Protein AF-A0A7W0ESY2-F1 (afdb_monomer)

Mean predicted aligned error: 9.8 Å

Structure (mmCIF, N/CA/C/O backbone):
data_AF-A0A7W0ESY2-F1
#
_entry.id   AF-A0A7W0ESY2-F1
#
loop_
_atom_site.group_PDB
_atom_site.id
_atom_site.type_symbol
_atom_site.label_atom_id
_atom_site.label_alt_id
_atom_site.label_comp_id
_atom_site.label_asym_id
_atom_site.label_entity_id
_atom_site.label_seq_id
_atom_site.pdbx_PDB_ins_code
_atom_site.Cartn_x
_atom_site.Cartn_y
_atom_site.Cartn_z
_atom_site.occupancy
_atom_site.B_iso_or_equiv
_atom_site.auth_seq_id
_atom_site.auth_comp_id
_atom_site.auth_asym_id
_atom_site.auth_atom_id
_atom_site.pdbx_PDB_model_num
ATOM 1 N N . LYS A 1 1 ? 0.763 6.990 31.259 1.00 36.94 1 LYS A N 1
ATOM 2 C CA . LYS A 1 1 ? 1.794 6.529 30.290 1.00 36.94 1 LYS A CA 1
ATOM 3 C C . LYS A 1 1 ? 1.292 5.210 29.684 1.00 36.94 1 LYS A C 1
ATOM 5 O O . LYS A 1 1 ? 1.354 4.195 30.360 1.00 36.94 1 LYS A O 1
ATOM 10 N N . LYS A 1 2 ? 0.637 5.222 28.511 1.00 43.78 2 LYS A N 1
ATOM 11 C CA . LYS A 1 2 ? 0.030 4.010 27.916 1.00 43.78 2 LYS A CA 1
ATOM 12 C C . LYS A 1 2 ? 1.161 3.181 27.295 1.00 43.78 2 LYS A C 1
ATOM 14 O O . LYS A 1 2 ? 1.758 3.635 26.324 1.00 43.78 2 LYS A O 1
ATOM 19 N N . GLN A 1 3 ? 1.510 2.042 27.896 1.00 43.75 3 GLN A N 1
ATOM 20 C CA . GLN A 1 3 ? 2.500 1.132 27.315 1.00 43.75 3 GLN A CA 1
ATOM 21 C C . GLN A 1 3 ? 1.940 0.575 26.000 1.00 43.75 3 GLN A C 1
ATOM 23 O O . GLN A 1 3 ? 0.849 0.004 25.973 1.00 43.75 3 GLN A O 1
ATOM 28 N N . VAL A 1 4 ? 2.650 0.826 24.901 1.00 51.75 4 VAL A N 1
ATOM 29 C CA . VAL A 1 4 ? 2.308 0.302 23.578 1.00 51.75 4 VAL A CA 1
ATOM 30 C C . VAL A 1 4 ? 2.750 -1.156 23.558 1.00 51.75 4 VAL A C 1
ATOM 32 O O . VAL A 1 4 ? 3.940 -1.447 23.542 1.00 51.75 4 VAL A O 1
ATOM 35 N N . ASP A 1 5 ? 1.784 -2.064 23.628 1.00 57.00 5 ASP A N 1
ATOM 36 C CA . ASP A 1 5 ? 2.032 -3.501 23.604 1.00 57.00 5 ASP A CA 1
ATOM 37 C C . ASP A 1 5 ? 2.207 -3.967 22.150 1.00 57.00 5 ASP A C 1
ATOM 39 O O . ASP A 1 5 ? 1.248 -4.051 21.376 1.00 57.00 5 ASP A O 1
ATOM 43 N N . PHE A 1 6 ? 3.459 -4.219 21.767 1.00 55.25 6 PHE A N 1
ATOM 44 C CA . PHE A 1 6 ? 3.855 -4.618 20.414 1.00 55.25 6 PHE A CA 1
ATOM 45 C C . PHE A 1 6 ? 3.397 -6.040 20.039 1.00 55.25 6 PHE A C 1
ATOM 47 O O . PHE A 1 6 ? 3.430 -6.396 18.861 1.00 55.25 6 PHE A O 1
ATOM 54 N N . SER A 1 7 ? 2.899 -6.842 20.991 1.00 57.97 7 SER A N 1
ATOM 55 C CA . SER A 1 7 ? 2.35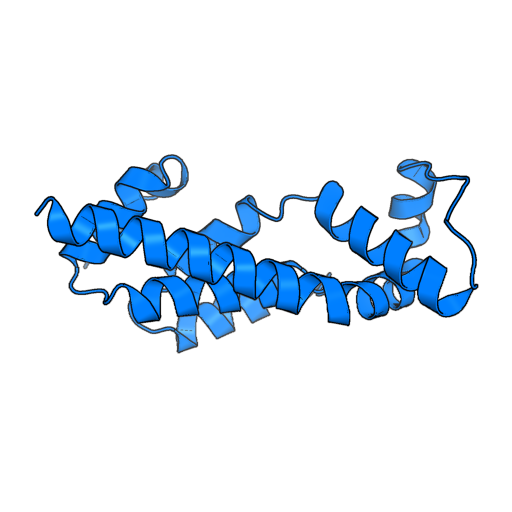9 -8.183 20.709 1.00 57.97 7 SER A CA 1
ATOM 56 C C . SER A 1 7 ? 1.091 -8.156 19.837 1.00 57.97 7 SER A C 1
ATOM 58 O O . SER A 1 7 ? 0.783 -9.129 19.144 1.00 57.97 7 SER A O 1
ATOM 60 N N . LEU A 1 8 ? 0.380 -7.021 19.794 1.00 54.41 8 LEU A N 1
ATOM 61 C CA . LEU A 1 8 ? -0.848 -6.842 19.008 1.00 54.41 8 LEU A CA 1
ATOM 62 C C . LEU A 1 8 ? -0.643 -6.757 17.498 1.00 54.41 8 LEU A C 1
ATOM 64 O O . LEU A 1 8 ? -1.600 -6.969 16.756 1.00 54.41 8 LEU A O 1
ATOM 68 N N . ILE A 1 9 ? 0.581 -6.489 17.044 1.00 55.66 9 ILE A N 1
ATOM 69 C CA . ILE A 1 9 ? 0.915 -6.385 15.616 1.00 55.66 9 ILE A CA 1
ATOM 70 C C . ILE A 1 9 ? 0.663 -7.724 14.897 1.00 55.66 9 ILE A C 1
ATOM 72 O O . ILE A 1 9 ? 0.333 -7.755 13.718 1.00 55.66 9 ILE A O 1
ATOM 76 N N . ARG A 1 10 ? 0.728 -8.851 15.619 1.00 58.62 10 ARG A N 1
ATOM 77 C CA . ARG A 1 10 ? 0.533 -10.198 15.055 1.00 58.62 10 ARG A CA 1
ATOM 78 C C . ARG A 1 10 ? -0.928 -10.652 14.968 1.00 58.62 10 ARG A C 1
ATOM 80 O O . ARG A 1 10 ? -1.199 -11.713 14.413 1.00 58.62 10 ARG A O 1
ATOM 87 N N . HIS A 1 11 ? -1.881 -9.885 15.503 1.00 71.00 11 HIS A N 1
ATOM 88 C CA . HIS A 1 11 ? -3.288 -10.292 15.580 1.00 71.00 11 HIS A CA 1
ATOM 89 C C . HIS A 1 11 ? -4.230 -9.181 15.086 1.00 71.00 11 HIS A C 1
ATOM 91 O O . HIS A 1 11 ? -4.802 -8.452 15.906 1.00 71.00 11 HIS A O 1
ATOM 97 N N . PRO A 1 12 ? -4.460 -9.071 13.762 1.00 66.75 12 PRO A N 1
ATOM 98 C CA . PRO A 1 12 ? -5.191 -7.948 13.164 1.00 66.75 12 PRO A CA 1
ATOM 99 C C . PRO A 1 12 ? -6.627 -7.811 13.697 1.00 66.75 12 PRO A C 1
ATOM 101 O O . PRO A 1 12 ? -7.105 -6.703 13.935 1.00 66.75 12 PRO A O 1
ATOM 104 N N . VAL A 1 13 ? -7.295 -8.931 13.990 1.00 69.81 13 VAL A N 1
ATOM 105 C CA . VAL A 1 13 ? -8.656 -8.940 14.555 1.00 69.81 13 VAL A CA 1
ATOM 106 C C . VAL A 1 13 ? -8.683 -8.420 15.999 1.00 69.81 13 VAL A C 1
ATOM 108 O O . VAL A 1 13 ? -9.550 -7.622 16.358 1.00 69.81 13 VAL A O 1
ATOM 111 N N . LYS A 1 14 ? -7.712 -8.819 16.835 1.00 71.69 14 LYS A N 1
ATOM 112 C CA . LYS A 1 14 ? -7.603 -8.332 18.225 1.00 71.69 14 LYS A CA 1
ATOM 113 C C . LYS A 1 14 ? -7.296 -6.835 18.255 1.00 71.69 14 LYS A C 1
ATOM 115 O O . LYS A 1 14 ? -7.852 -6.115 19.084 1.00 71.69 14 LYS A O 1
ATOM 120 N N . LEU A 1 15 ? -6.454 -6.369 17.330 1.00 71.62 15 LEU A N 1
ATOM 121 C CA . LEU A 1 15 ? -6.160 -4.952 17.159 1.00 71.62 15 LEU A CA 1
ATOM 122 C C . LEU A 1 15 ? -7.430 -4.160 16.820 1.00 71.62 15 LEU A C 1
ATOM 124 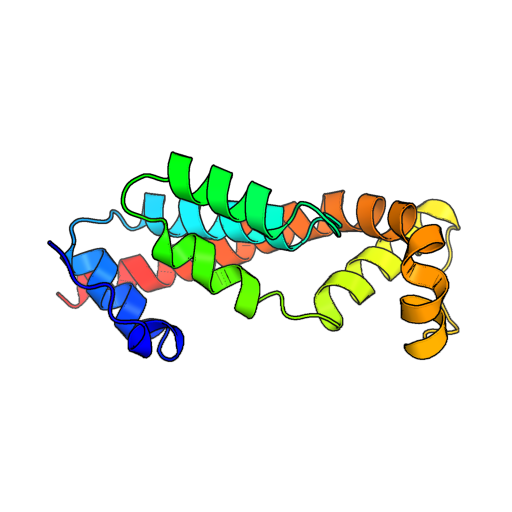O O . LEU A 1 15 ? -7.709 -3.158 17.476 1.00 71.62 15 LEU A O 1
ATOM 128 N N . LEU A 1 16 ? -8.227 -4.631 15.858 1.00 68.69 16 LEU A N 1
ATOM 129 C CA . LEU A 1 16 ? -9.451 -3.945 15.445 1.00 68.69 16 LEU A CA 1
ATOM 130 C C . LEU A 1 16 ? -10.475 -3.845 16.587 1.00 68.69 16 LEU A C 1
ATOM 132 O O . LEU A 1 16 ? -10.973 -2.753 16.865 1.00 68.69 16 LEU A O 1
ATOM 136 N N . LYS A 1 17 ? -10.718 -4.947 17.314 1.00 69.00 17 LYS A N 1
ATOM 137 C CA . LYS A 1 17 ? -11.602 -4.954 18.495 1.00 69.00 17 LYS A CA 1
ATOM 138 C C . LYS A 1 17 ? -11.125 -3.976 19.574 1.00 69.00 17 LYS A C 1
ATOM 140 O O . LYS A 1 17 ? -11.936 -3.262 20.163 1.00 69.00 17 LYS A O 1
ATOM 145 N N . ARG A 1 18 ? -9.811 -3.892 19.820 1.00 71.38 18 ARG A N 1
ATOM 146 C CA . ARG A 1 18 ? -9.242 -2.946 20.794 1.00 71.38 18 ARG A CA 1
ATOM 147 C C . ARG A 1 18 ? -9.414 -1.495 20.341 1.00 71.38 18 ARG A C 1
ATOM 149 O O . ARG A 1 18 ? -9.806 -0.661 21.149 1.00 71.38 18 ARG A O 1
ATOM 156 N N . LEU A 1 19 ? -9.173 -1.195 19.065 1.00 68.00 19 LEU A N 1
ATOM 157 C CA . LEU A 1 19 ? -9.321 0.159 18.522 1.00 68.00 19 LEU A CA 1
ATOM 158 C C . LEU A 1 19 ? -10.775 0.651 18.567 1.00 68.00 19 LEU A C 1
ATOM 160 O O . LEU A 1 19 ? -11.011 1.804 18.927 1.00 68.00 19 LEU A O 1
ATOM 164 N N . LEU A 1 20 ? -11.747 -0.219 18.274 1.00 67.44 20 LEU A N 1
ATOM 165 C CA . LEU A 1 20 ? -13.173 0.095 18.420 1.00 67.44 20 LEU A CA 1
ATOM 166 C C . LEU A 1 20 ? -13.540 0.417 19.876 1.00 67.44 20 LEU A C 1
ATOM 168 O O . LEU A 1 20 ? -14.186 1.433 20.130 1.00 67.44 20 LEU A O 1
ATOM 172 N N . LYS A 1 21 ? -13.043 -0.373 20.841 1.00 68.25 21 LYS A N 1
ATOM 173 C CA . LYS A 1 21 ? -13.220 -0.108 22.283 1.00 68.25 21 LYS A CA 1
ATOM 174 C C . LYS A 1 21 ? -12.571 1.202 22.749 1.00 68.25 21 LYS A C 1
ATOM 176 O O . LYS A 1 21 ? -13.012 1.789 23.730 1.00 68.25 21 LYS A O 1
ATOM 181 N N . GLU A 1 22 ? -11.560 1.710 22.043 1.00 66.00 22 GLU A N 1
ATOM 182 C CA . GLU A 1 22 ? -10.903 2.995 22.337 1.00 66.00 22 GLU A CA 1
ATOM 183 C C . GLU A 1 22 ? -11.616 4.230 21.726 1.00 66.00 22 GLU A C 1
ATOM 185 O O . GLU A 1 22 ? -11.021 5.310 21.627 1.00 66.00 22 GLU A O 1
ATOM 190 N N . ASN A 1 23 ? -12.904 4.111 21.368 1.00 59.94 23 ASN A N 1
ATOM 191 C CA . ASN A 1 23 ? -13.731 5.137 20.706 1.00 59.94 23 ASN A CA 1
ATOM 192 C C . ASN A 1 23 ? -13.284 5.496 19.274 1.00 59.94 23 ASN A C 1
ATOM 194 O O . ASN A 1 23 ? -13.554 6.596 18.782 1.00 59.94 23 ASN A O 1
ATOM 198 N N . ALA A 1 24 ? -12.586 4.606 18.562 1.00 67.31 24 ALA A N 1
ATOM 199 C CA . ALA A 1 24 ? -12.309 4.842 17.150 1.00 67.31 24 ALA A CA 1
ATOM 200 C C . ALA A 1 24 ? -13.560 4.541 16.307 1.00 67.31 24 ALA A C 1
ATOM 202 O O . ALA A 1 24 ? -13.989 3.398 16.207 1.00 67.31 24 ALA A O 1
ATOM 203 N N . SER A 1 25 ? -14.120 5.557 15.640 1.00 80.81 25 SER A N 1
ATOM 204 C CA . SER A 1 25 ? -15.219 5.343 14.686 1.00 80.81 25 SER A CA 1
ATOM 205 C C . SER A 1 25 ? -14.813 4.389 13.543 1.00 80.81 25 SER A C 1
ATOM 207 O O . SER A 1 25 ? -13.690 4.535 13.030 1.00 80.81 25 SER A O 1
ATOM 209 N N . PRO A 1 26 ? -15.711 3.487 13.084 1.00 81.75 26 PRO A N 1
ATOM 210 C CA . PRO A 1 26 ? -15.465 2.601 11.940 1.00 81.75 26 PRO A CA 1
ATOM 211 C C . PRO A 1 26 ? -14.977 3.359 10.701 1.00 81.75 26 PRO A C 1
ATOM 213 O O . PRO A 1 26 ? -13.964 2.998 10.108 1.00 81.75 26 PRO A O 1
ATOM 216 N N . GLY A 1 27 ? -15.621 4.491 10.390 1.00 82.31 27 GLY A N 1
ATOM 217 C CA . GLY A 1 27 ? -15.262 5.338 9.251 1.00 82.31 27 GLY A CA 1
ATOM 218 C C . GLY A 1 27 ? -13.818 5.831 9.289 1.00 82.31 27 GLY A C 1
ATOM 219 O O . GLY A 1 27 ? -13.100 5.717 8.305 1.00 82.31 27 GLY A O 1
ATOM 220 N N . GLY A 1 28 ? -13.322 6.317 10.431 1.00 81.38 28 GLY A N 1
ATOM 221 C CA . GLY A 1 28 ? -11.928 6.762 10.442 1.00 81.38 28 GLY A CA 1
ATOM 222 C C . GLY A 1 28 ? -10.914 5.619 10.596 1.00 81.38 28 GLY A C 1
ATOM 223 O O . GLY A 1 28 ? -9.747 5.846 10.298 1.00 81.38 28 GLY A O 1
ATOM 224 N N . LEU A 1 29 ? -11.310 4.420 11.059 1.00 81.56 29 LEU A N 1
ATOM 225 C CA . LEU A 1 29 ? -10.434 3.236 10.988 1.00 81.56 29 LEU A CA 1
ATOM 226 C C . LEU A 1 29 ? -10.226 2.836 9.531 1.00 81.56 29 LEU A C 1
ATOM 228 O O . LEU A 1 29 ? -9.086 2.677 9.108 1.00 81.56 29 LEU A O 1
ATOM 232 N N . ALA A 1 30 ? -11.316 2.796 8.765 1.00 85.81 30 ALA A N 1
ATOM 233 C CA . ALA A 1 30 ? -11.292 2.613 7.323 1.00 85.81 30 ALA A CA 1
ATOM 234 C C . ALA A 1 30 ? -10.462 3.691 6.616 1.00 85.81 30 ALA A C 1
ATOM 236 O O . ALA A 1 30 ? -9.584 3.357 5.833 1.00 85.81 30 ALA A O 1
ATOM 237 N N . MET A 1 31 ? -10.654 4.970 6.956 1.00 82.75 31 MET A N 1
ATOM 238 C CA . MET A 1 31 ? -9.873 6.068 6.373 1.00 82.75 31 MET A CA 1
ATOM 239 C C . MET A 1 31 ? -8.379 5.938 6.679 1.00 82.75 31 MET A C 1
ATOM 241 O O . MET A 1 31 ? -7.540 6.095 5.800 1.00 82.75 31 MET A O 1
ATOM 245 N N . SER A 1 32 ? -8.032 5.610 7.926 1.00 82.25 32 SER A N 1
ATOM 246 C CA . SER A 1 32 ? -6.631 5.408 8.314 1.00 82.25 32 SER A CA 1
ATOM 247 C C . SER A 1 32 ? -6.020 4.223 7.574 1.00 82.25 32 SER A C 1
ATOM 249 O O . SER A 1 32 ? -4.840 4.254 7.231 1.00 82.25 32 SER A O 1
ATOM 251 N N . ALA A 1 33 ? -6.833 3.200 7.305 1.00 82.62 33 ALA A N 1
ATOM 252 C CA . ALA A 1 33 ? -6.407 2.037 6.563 1.00 82.62 33 ALA A CA 1
ATOM 253 C C . ALA A 1 33 ? -6.203 2.328 5.069 1.00 82.62 33 ALA A C 1
ATOM 255 O O . ALA A 1 33 ? -5.161 2.000 4.504 1.00 82.62 33 ALA A O 1
ATOM 256 N N . ALA A 1 34 ? -7.159 3.013 4.448 1.00 85.19 34 ALA A N 1
ATOM 257 C CA . ALA A 1 34 ? -7.085 3.437 3.057 1.00 85.19 34 ALA A CA 1
ATOM 258 C C . ALA A 1 34 ? -5.863 4.332 2.815 1.00 85.19 34 ALA A C 1
ATOM 260 O O . ALA A 1 34 ? -5.049 4.051 1.940 1.00 85.19 34 ALA A O 1
ATOM 261 N N . VAL A 1 35 ? -5.676 5.358 3.650 1.00 83.31 35 VAL A N 1
ATOM 262 C CA . VAL A 1 35 ? -4.542 6.284 3.535 1.00 83.31 35 VAL A CA 1
ATOM 263 C C . VAL A 1 35 ? -3.211 5.560 3.770 1.00 83.31 35 VAL A C 1
ATOM 265 O O . VAL A 1 35 ? -2.273 5.754 3.002 1.00 83.31 35 VAL A O 1
ATOM 268 N N . GLY A 1 36 ? -3.124 4.688 4.782 1.00 80.50 36 GLY A N 1
ATOM 269 C CA . GLY A 1 36 ? -1.927 3.873 5.014 1.00 80.50 36 GLY A CA 1
ATOM 270 C C . GLY A 1 36 ? -1.580 2.983 3.816 1.00 80.50 36 GLY A C 1
ATOM 271 O O . GLY A 1 36 ? -0.416 2.891 3.444 1.00 80.50 36 GLY A O 1
ATOM 272 N N . THR A 1 37 ? -2.592 2.395 3.174 1.00 83.12 37 THR A N 1
ATOM 273 C CA . THR A 1 37 ? -2.422 1.544 1.983 1.00 83.12 37 THR A CA 1
ATOM 274 C C . THR A 1 37 ? -1.954 2.359 0.787 1.00 83.12 37 THR A C 1
ATOM 276 O O . THR A 1 37 ? -1.013 1.963 0.111 1.00 83.12 37 THR A O 1
ATOM 279 N N . PHE A 1 38 ? -2.557 3.527 0.556 1.00 85.75 38 PHE A N 1
ATOM 280 C CA . PHE A 1 38 ? -2.186 4.411 -0.546 1.00 85.75 38 PHE A CA 1
ATOM 281 C C . PHE A 1 38 ? -0.694 4.761 -0.509 1.00 85.75 38 PHE A C 1
ATOM 283 O O . PHE A 1 38 ? 0.013 4.600 -1.501 1.00 85.75 38 PHE A O 1
ATOM 290 N N . PHE A 1 39 ? -0.198 5.174 0.660 1.00 82.44 39 PHE A N 1
ATOM 291 C CA . PHE A 1 39 ? 1.218 5.496 0.821 1.00 82.44 39 PHE A CA 1
ATOM 292 C C . PHE A 1 39 ? 2.127 4.269 0.812 1.00 82.44 39 PHE A C 1
ATOM 294 O O . PHE A 1 39 ? 3.268 4.399 0.384 1.00 82.44 39 PHE A O 1
ATOM 301 N N . ALA A 1 40 ? 1.630 3.101 1.230 1.00 80.44 40 ALA A N 1
ATOM 302 C CA . ALA A 1 40 ? 2.396 1.858 1.232 1.00 80.44 40 ALA A CA 1
ATOM 303 C C . ALA A 1 40 ? 2.644 1.266 -0.170 1.00 80.44 40 ALA A C 1
ATOM 305 O O . ALA A 1 40 ? 3.554 0.459 -0.342 1.00 80.44 40 ALA A O 1
ATOM 306 N N . VAL A 1 41 ? 1.823 1.628 -1.161 1.00 83.00 41 VAL A N 1
ATOM 307 C CA . VAL A 1 41 ? 1.936 1.142 -2.550 1.00 83.00 41 VAL A CA 1
ATOM 308 C C . VAL A 1 41 ? 2.903 1.997 -3.383 1.00 83.00 41 VAL A C 1
ATOM 310 O O . VAL A 1 41 ? 3.476 1.516 -4.365 1.00 83.00 41 VAL A O 1
ATOM 313 N N . LEU A 1 42 ? 3.104 3.262 -3.003 1.00 83.12 42 LEU A N 1
ATOM 314 C CA . LEU A 1 42 ? 3.986 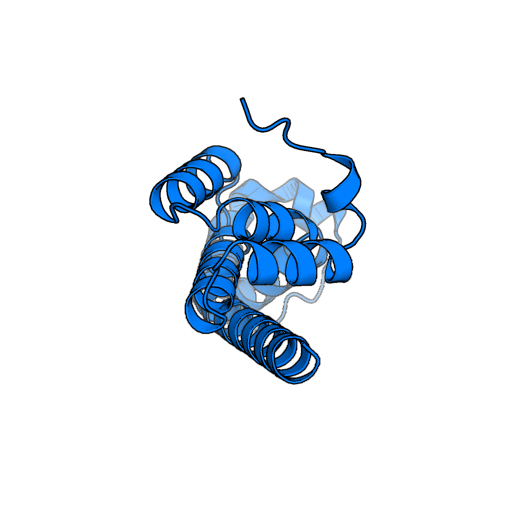4.193 -3.708 1.00 83.12 42 LEU A CA 1
ATOM 315 C C . LEU A 1 42 ? 5.470 3.783 -3.579 1.00 83.12 42 LEU A C 1
ATOM 317 O O . LEU A 1 42 ? 5.892 3.335 -2.511 1.00 83.12 42 LEU A O 1
ATOM 321 N N . PRO A 1 43 ? 6.305 4.018 -4.611 1.00 78.19 43 PRO A N 1
ATOM 322 C CA . PRO A 1 43 ? 7.745 3.741 -4.577 1.00 78.19 43 PRO A CA 1
ATOM 323 C C . PRO A 1 43 ? 8.532 4.747 -3.713 1.00 78.19 43 PRO A C 1
ATOM 325 O O . PRO A 1 43 ? 9.451 5.412 -4.189 1.00 78.19 43 PRO A O 1
ATOM 328 N N . LEU A 1 44 ? 8.208 4.897 -2.425 1.00 73.50 44 LEU A N 1
ATOM 329 C CA . LEU A 1 44 ? 8.887 5.856 -1.536 1.00 73.50 44 LEU A CA 1
ATOM 330 C C . LEU A 1 44 ? 10.190 5.276 -0.952 1.00 73.50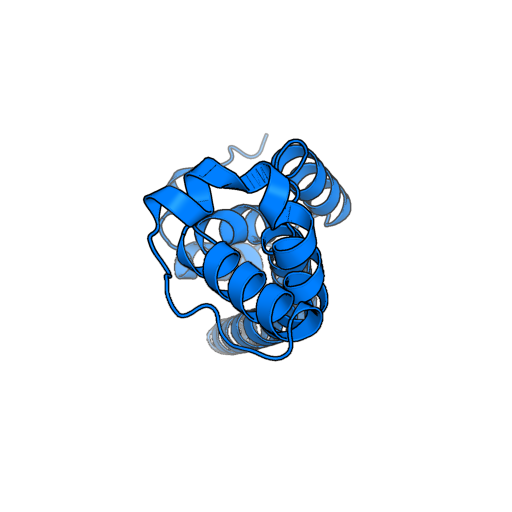 44 LEU A C 1
ATOM 332 O O . LEU A 1 44 ? 10.407 5.348 0.254 1.00 73.50 44 LEU A O 1
ATOM 336 N N . ILE A 1 45 ? 11.063 4.707 -1.790 1.00 65.56 45 ILE A N 1
ATOM 337 C CA . ILE A 1 45 ? 12.186 3.806 -1.428 1.00 65.56 45 ILE A CA 1
ATOM 338 C C . ILE A 1 45 ? 13.215 4.368 -0.412 1.00 65.56 45 ILE A C 1
ATOM 340 O O . ILE A 1 45 ? 14.042 3.624 0.105 1.00 65.56 45 ILE A O 1
ATOM 344 N N . SER A 1 46 ? 13.136 5.635 -0.001 1.00 58.75 46 SER A N 1
ATOM 345 C CA . SER A 1 46 ? 13.996 6.191 1.068 1.00 58.75 46 SER A CA 1
ATOM 346 C C . SER A 1 46 ? 13.260 7.003 2.137 1.00 58.75 46 SER A C 1
ATOM 348 O O . SER A 1 46 ? 13.828 7.306 3.181 1.00 58.75 46 SER A O 1
ATOM 350 N N . ILE A 1 47 ? 11.987 7.333 1.912 1.00 65.62 47 ILE A N 1
ATOM 351 C CA . ILE A 1 47 ? 11.178 8.154 2.827 1.00 65.62 47 ILE A CA 1
ATOM 352 C C . ILE A 1 47 ? 9.912 7.435 3.293 1.00 65.62 47 ILE A C 1
ATOM 354 O O . ILE A 1 47 ? 9.129 8.020 4.031 1.00 65.62 47 ILE A O 1
ATOM 358 N N . HIS A 1 48 ? 9.709 6.173 2.901 1.00 65.88 48 HIS A N 1
ATOM 359 C CA . HIS A 1 48 ? 8.496 5.399 3.174 1.00 65.88 48 HIS A CA 1
ATOM 360 C C . HIS A 1 48 ? 8.127 5.424 4.661 1.00 65.88 48 HIS A C 1
ATOM 362 O O . HIS A 1 48 ? 7.030 5.837 5.028 1.00 65.88 48 HIS A O 1
ATOM 368 N N . THR A 1 49 ? 9.081 5.096 5.535 1.00 61.41 49 THR A N 1
ATOM 369 C CA . THR A 1 49 ? 8.877 5.103 6.988 1.00 61.41 49 THR A CA 1
ATOM 370 C C . THR A 1 49 ? 8.559 6.498 7.517 1.00 61.41 49 THR A C 1
ATOM 372 O O . THR A 1 49 ? 7.704 6.631 8.385 1.00 61.41 49 THR A O 1
ATOM 375 N N . LEU A 1 50 ? 9.196 7.546 6.987 1.00 66.94 50 LEU A N 1
ATOM 376 C CA . LEU A 1 50 ? 8.951 8.929 7.406 1.00 66.94 50 LEU A CA 1
ATOM 377 C C . LEU A 1 50 ? 7.585 9.431 6.943 1.00 66.94 50 LEU A C 1
ATOM 379 O O . LEU A 1 50 ? 6.885 10.067 7.722 1.00 66.94 50 LEU A O 1
ATOM 383 N N . VAL A 1 51 ? 7.180 9.120 5.712 1.00 70.94 51 VAL A N 1
ATOM 384 C CA . VAL A 1 51 ? 5.874 9.488 5.156 1.00 70.94 51 VAL A CA 1
ATOM 385 C C . VAL A 1 51 ? 4.769 8.742 5.887 1.00 70.94 51 VAL A C 1
ATOM 387 O O . VAL A 1 51 ? 3.818 9.370 6.338 1.00 70.94 51 VAL A O 1
ATOM 390 N N . ILE A 1 52 ? 4.913 7.433 6.101 1.00 67.44 52 ILE A N 1
ATOM 391 C CA . ILE A 1 52 ? 3.952 6.646 6.882 1.00 67.44 52 ILE A CA 1
ATOM 392 C C . ILE A 1 52 ? 3.910 7.144 8.324 1.00 67.44 52 ILE A C 1
ATOM 394 O O . ILE A 1 52 ? 2.822 7.305 8.868 1.00 67.44 52 ILE A O 1
ATOM 398 N N . ALA A 1 53 ? 5.055 7.448 8.942 1.00 63.75 53 ALA A N 1
ATOM 399 C CA . ALA A 1 53 ? 5.093 8.021 10.283 1.00 63.75 53 ALA A CA 1
ATOM 400 C C . ALA A 1 53 ? 4.430 9.403 10.323 1.00 63.75 53 ALA A C 1
ATOM 402 O O . ALA A 1 53 ? 3.653 9.661 11.234 1.00 63.75 53 ALA A O 1
ATOM 403 N N . TYR A 1 54 ? 4.666 10.273 9.341 1.00 71.44 54 TYR A N 1
ATOM 404 C CA . TYR A 1 54 ? 4.048 11.596 9.227 1.00 71.44 54 TYR A CA 1
ATOM 405 C C . TYR A 1 54 ? 2.529 11.504 9.029 1.00 71.44 54 TYR A C 1
ATOM 407 O O . TYR A 1 54 ? 1.743 12.151 9.720 1.00 71.44 54 TYR A O 1
ATOM 415 N N . VAL A 1 55 ? 2.088 10.634 8.129 1.00 67.81 55 VAL A N 1
ATOM 416 C CA . VAL A 1 55 ? 0.674 10.342 7.889 1.00 67.81 55 VAL A CA 1
ATOM 417 C C . VAL A 1 55 ? 0.040 9.763 9.152 1.00 67.81 55 VAL A C 1
ATOM 419 O O . VAL A 1 55 ? -1.012 10.224 9.594 1.00 67.81 55 VAL A O 1
ATOM 422 N N . ALA A 1 56 ? 0.716 8.828 9.817 1.00 66.00 56 ALA A N 1
ATOM 423 C CA . ALA A 1 56 ? 0.280 8.270 11.085 1.00 66.00 56 ALA A CA 1
ATOM 424 C C . ALA A 1 56 ? 0.236 9.339 12.187 1.00 66.00 56 ALA A C 1
ATOM 426 O O . ALA A 1 56 ? -0.706 9.345 12.977 1.00 66.00 56 ALA A O 1
ATOM 427 N N . THR A 1 57 ? 1.187 10.280 12.257 1.00 63.53 57 THR A N 1
ATOM 428 C CA . THR A 1 57 ? 1.146 11.355 13.257 1.00 63.53 57 THR A CA 1
ATOM 429 C C . THR A 1 57 ? -0.021 12.307 13.032 1.00 63.53 57 THR A C 1
ATOM 431 O O . THR A 1 57 ? -0.660 12.680 14.020 1.00 63.53 57 THR A O 1
ATOM 434 N N . ARG A 1 58 ? -0.356 12.605 11.771 1.00 65.75 58 ARG A N 1
ATOM 435 C CA . ARG A 1 58 ? -1.520 13.411 11.366 1.00 65.75 58 ARG A CA 1
ATOM 436 C C . ARG A 1 58 ? -2.858 12.689 11.580 1.00 65.75 58 ARG A C 1
ATOM 438 O O . ARG A 1 58 ? -3.856 13.342 11.858 1.00 65.75 58 ARG A O 1
ATOM 445 N N . LEU A 1 59 ? -2.885 11.353 11.561 1.00 62.34 59 LEU A N 1
ATOM 446 C CA . LEU A 1 59 ? -4.089 10.527 11.776 1.00 62.34 59 LEU A CA 1
ATOM 447 C C . LEU A 1 59 ? -4.508 10.350 13.260 1.00 62.34 59 LEU A C 1
ATOM 449 O O . LEU A 1 59 ? -5.327 9.486 13.590 1.00 62.34 59 LEU A O 1
ATOM 453 N N . HIS A 1 60 ? -3.994 11.173 14.181 1.00 64.00 60 HIS A N 1
ATOM 454 C CA . HIS A 1 60 ? -4.356 11.191 15.609 1.00 64.00 60 HIS A CA 1
ATOM 455 C C . HIS A 1 60 ? -4.478 9.796 16.259 1.00 64.00 60 HIS A C 1
ATOM 457 O O . HIS A 1 60 ? -3.481 9.101 16.393 1.00 64.00 60 HIS A O 1
ATOM 463 N N . ARG A 1 61 ? -5.665 9.378 16.728 1.00 54.91 61 ARG A N 1
ATOM 464 C CA . ARG A 1 61 ? -5.870 8.158 17.541 1.00 54.91 61 ARG A CA 1
ATOM 465 C C . ARG A 1 61 ? -5.682 6.839 16.774 1.00 54.91 61 ARG A C 1
ATOM 467 O O . ARG A 1 61 ? -5.690 5.783 17.393 1.00 54.91 61 ARG A O 1
ATOM 474 N N . LYS A 1 62 ? -5.526 6.869 15.447 1.00 67.19 62 LYS A N 1
ATOM 475 C CA . LYS A 1 62 ? -5.639 5.677 14.580 1.00 67.19 62 LYS A CA 1
ATOM 476 C C . LYS A 1 62 ? -4.304 5.225 13.967 1.00 67.19 62 LYS A C 1
ATOM 478 O O . LYS A 1 62 ? -4.282 4.390 13.065 1.00 67.19 62 LYS A O 1
ATOM 483 N N . LYS A 1 63 ? -3.185 5.724 14.514 1.00 60.88 63 LYS A N 1
ATOM 484 C CA . LYS A 1 63 ? -1.804 5.484 14.039 1.00 60.88 63 LYS A CA 1
ATOM 485 C C . LYS A 1 63 ? -1.452 4.006 13.916 1.00 60.88 63 LYS A C 1
ATOM 487 O O . LYS A 1 63 ? -0.775 3.616 12.975 1.00 60.88 63 LYS A O 1
ATOM 492 N N . ILE A 1 64 ? -1.924 3.187 14.857 1.00 63.53 64 ILE A N 1
ATOM 493 C CA . ILE A 1 64 ? -1.589 1.759 14.916 1.00 63.53 64 ILE A CA 1
ATOM 494 C C . ILE A 1 64 ? -2.144 1.023 13.690 1.00 63.53 64 ILE A C 1
ATOM 496 O O . ILE A 1 64 ? -1.464 0.159 13.147 1.00 63.53 64 ILE A O 1
ATOM 500 N N .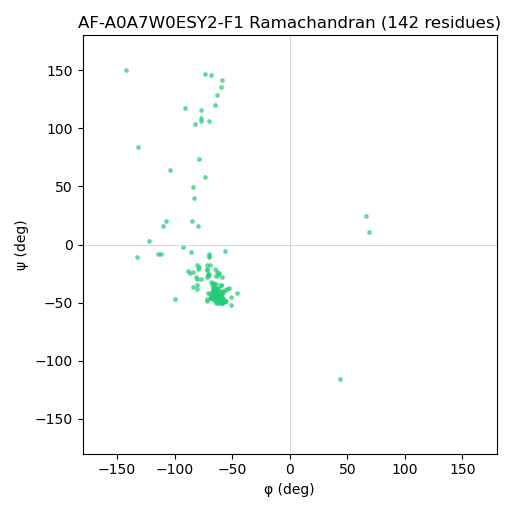 MET A 1 65 ? -3.331 1.401 13.203 1.00 66.00 65 MET A N 1
ATOM 501 C CA . MET A 1 65 ? -3.921 0.784 12.012 1.00 66.00 65 MET A CA 1
ATOM 502 C C . MET A 1 65 ? -3.119 1.133 10.751 1.00 66.00 65 MET A C 1
ATOM 504 O O . MET A 1 65 ? -2.780 0.245 9.976 1.00 66.00 65 MET A O 1
ATOM 508 N N . ALA A 1 66 ? -2.741 2.407 10.593 1.00 62.50 66 ALA A N 1
ATOM 509 C CA . ALA A 1 66 ? -1.907 2.860 9.477 1.00 62.50 66 ALA A CA 1
ATOM 510 C C . ALA A 1 66 ? -0.519 2.188 9.482 1.00 62.50 66 ALA A C 1
ATOM 512 O O . ALA A 1 66 ? -0.024 1.776 8.438 1.00 62.50 66 ALA A O 1
ATOM 513 N N . LEU A 1 67 ? 0.073 2.003 10.666 1.00 60.75 67 LEU A N 1
ATOM 514 C CA . LEU A 1 67 ? 1.366 1.336 10.841 1.00 60.75 67 LEU A CA 1
ATOM 515 C C . LEU A 1 67 ? 1.319 -0.180 10.618 1.00 60.75 67 LEU A C 1
ATOM 517 O O . LEU A 1 67 ? 2.361 -0.770 10.380 1.00 60.75 67 LEU A O 1
ATOM 521 N N . ASN A 1 68 ? 0.168 -0.846 10.702 1.00 65.38 68 ASN A N 1
ATOM 522 C CA . ASN A 1 68 ? 0.113 -2.293 10.450 1.00 65.38 68 ASN A CA 1
ATOM 523 C C . ASN A 1 68 ? -0.001 -2.622 8.957 1.00 65.38 68 ASN A C 1
ATOM 525 O O . ASN A 1 68 ? 0.411 -3.692 8.522 1.00 65.38 68 ASN A O 1
ATOM 529 N N . ILE A 1 69 ? -0.499 -1.691 8.147 1.00 64.19 69 ILE A N 1
ATOM 530 C CA . ILE A 1 69 ? -0.754 -1.932 6.722 1.00 64.19 69 ILE A CA 1
ATOM 531 C C . ILE A 1 69 ? 0.518 -2.050 5.891 1.00 64.19 69 ILE A C 1
ATOM 533 O O . ILE A 1 69 ? 0.531 -2.779 4.902 1.00 64.19 69 ILE A O 1
ATOM 537 N N . GLN A 1 70 ? 1.612 -1.439 6.340 1.00 59.69 70 GLN A N 1
ATOM 538 C CA . GLN A 1 70 ? 2.923 -1.625 5.716 1.00 59.69 70 GLN A CA 1
ATOM 539 C C . GLN A 1 70 ? 3.376 -3.098 5.715 1.00 59.69 70 GLN A C 1
ATOM 541 O O . GLN A 1 70 ? 4.085 -3.511 4.807 1.00 59.69 70 GLN A O 1
ATOM 546 N N . HIS A 1 71 ? 2.927 -3.906 6.687 1.00 61.47 71 HIS A N 1
ATOM 547 C CA . HIS A 1 71 ? 3.200 -5.347 6.719 1.00 61.47 71 HIS A CA 1
ATOM 548 C C . HIS A 1 71 ? 2.286 -6.141 5.775 1.00 61.47 71 HIS A C 1
ATOM 550 O O . HIS A 1 71 ? 2.627 -7.256 5.400 1.00 61.47 71 HIS A O 1
ATOM 556 N N . LEU A 1 72 ? 1.129 -5.586 5.395 1.00 57.81 72 LEU A N 1
ATOM 557 C CA . LEU A 1 72 ? 0.206 -6.205 4.440 1.00 57.81 72 LEU A CA 1
ATOM 558 C C . LEU A 1 72 ? 0.660 -5.971 2.991 1.00 57.81 72 LEU A C 1
ATOM 560 O O . LEU A 1 72 ? 0.531 -6.858 2.156 1.00 57.81 72 LEU A O 1
ATOM 564 N N . CYS A 1 73 ? 1.245 -4.803 2.707 1.00 57.41 73 CYS A N 1
ATOM 565 C CA . CYS A 1 73 ? 1.889 -4.485 1.426 1.00 57.41 73 CYS A CA 1
ATOM 566 C C . CYS A 1 73 ? 3.335 -5.007 1.366 1.00 57.41 73 CYS A C 1
ATOM 568 O O . CYS A 1 73 ? 4.235 -4.312 0.896 1.00 57.41 73 CYS A O 1
ATOM 570 N N . MET A 1 74 ? 3.580 -6.214 1.885 1.00 56.81 74 MET A N 1
ATOM 571 C CA . MET A 1 74 ? 4.928 -6.765 1.951 1.00 56.81 74 MET A CA 1
ATOM 572 C C . MET A 1 74 ? 5.492 -6.963 0.526 1.00 56.81 74 MET A C 1
ATOM 574 O O . MET A 1 74 ? 4.826 -7.583 -0.312 1.00 56.81 74 MET A O 1
ATOM 578 N N . PRO A 1 75 ? 6.700 -6.453 0.217 1.00 56.47 75 PRO A N 1
ATOM 579 C CA . PRO A 1 75 ? 7.385 -6.776 -1.037 1.00 56.47 75 PRO A CA 1
ATOM 580 C C . PRO A 1 75 ? 7.599 -8.302 -1.097 1.00 56.47 75 PRO A C 1
ATOM 582 O O . PRO A 1 75 ? 7.946 -8.880 -0.065 1.00 56.47 75 PRO A O 1
ATOM 585 N N . PRO A 1 76 ? 7.348 -8.987 -2.236 1.00 64.06 76 PRO A N 1
ATOM 586 C CA . PRO A 1 76 ? 7.589 -8.522 -3.610 1.00 64.06 76 PRO A CA 1
ATOM 587 C C . PRO A 1 76 ? 6.350 -8.249 -4.490 1.00 64.06 76 PRO A C 1
ATOM 589 O O . PRO A 1 76 ? 6.512 -7.721 -5.586 1.00 64.06 76 PRO A O 1
ATOM 592 N N . PHE A 1 77 ? 5.130 -8.584 -4.059 1.00 72.00 77 PHE A N 1
ATOM 593 C CA . PHE A 1 77 ? 3.960 -8.616 -4.958 1.00 72.00 77 PHE A CA 1
ATOM 594 C C . PHE A 1 77 ? 3.467 -7.236 -5.401 1.00 72.00 77 PHE A C 1
ATOM 596 O O . PHE A 1 77 ? 3.252 -7.005 -6.588 1.00 72.00 77 PHE A O 1
ATOM 603 N N . VAL A 1 78 ? 3.300 -6.308 -4.456 1.00 78.50 78 VAL A N 1
ATOM 604 C CA . VAL A 1 78 ? 2.790 -4.960 -4.755 1.00 78.50 78 VAL A CA 1
ATOM 605 C C . VAL A 1 78 ? 3.736 -4.186 -5.687 1.00 78.50 78 VAL A C 1
ATOM 607 O O . VAL A 1 78 ? 3.252 -3.662 -6.693 1.00 78.50 78 VAL A O 1
ATOM 610 N N . PRO A 1 79 ? 5.065 -4.155 -5.442 1.00 79.00 79 PRO A N 1
ATOM 611 C CA . PRO A 1 79 ? 6.006 -3.554 -6.385 1.00 79.00 79 PRO A CA 1
ATOM 612 C C . PRO A 1 79 ? 5.951 -4.196 -7.773 1.00 79.00 79 PRO A C 1
ATOM 614 O O . PRO A 1 79 ? 5.982 -3.478 -8.767 1.00 79.00 79 PRO A O 1
ATOM 617 N N . LEU A 1 80 ? 5.824 -5.526 -7.853 1.00 81.38 80 LEU A N 1
ATOM 618 C CA . LEU A 1 80 ? 5.801 -6.247 -9.125 1.00 81.38 80 LEU A CA 1
ATOM 619 C C . LEU A 1 80 ? 4.607 -5.842 -9.993 1.00 81.38 80 LEU A C 1
ATOM 621 O O . LEU A 1 80 ? 4.799 -5.467 -11.145 1.00 81.38 80 LEU A O 1
ATOM 625 N N . ILE A 1 81 ? 3.403 -5.834 -9.412 1.00 84.19 81 ILE A N 1
ATOM 626 C CA . ILE A 1 81 ? 2.171 -5.432 -10.108 1.00 84.19 81 ILE A CA 1
ATOM 627 C C . ILE A 1 81 ? 2.267 -3.972 -10.564 1.00 84.19 81 ILE A C 1
ATOM 629 O O . ILE A 1 81 ? 1.862 -3.637 -11.675 1.00 84.19 81 ILE A O 1
ATOM 633 N N . CYS A 1 82 ? 2.828 -3.090 -9.729 1.00 87.06 82 CYS A N 1
ATOM 634 C CA . CYS A 1 82 ? 3.003 -1.688 -10.102 1.00 87.06 82 CYS A CA 1
ATOM 635 C C . CYS A 1 82 ? 4.001 -1.526 -11.257 1.00 87.06 82 CYS A C 1
ATOM 637 O O . CYS A 1 82 ? 3.728 -0.788 -12.198 1.00 87.06 82 CYS A O 1
ATOM 639 N N . ILE A 1 83 ? 5.143 -2.214 -11.211 1.00 85.88 83 ILE A N 1
ATOM 640 C CA . ILE A 1 83 ? 6.155 -2.150 -12.273 1.00 85.88 83 ILE A CA 1
ATOM 641 C C . ILE A 1 83 ? 5.598 -2.720 -13.577 1.00 85.88 83 ILE A C 1
ATOM 643 O O . ILE A 1 83 ? 5.754 -2.099 -14.622 1.00 85.88 83 ILE A O 1
ATOM 647 N N . GLU A 1 84 ? 4.920 -3.863 -13.526 1.00 87.31 84 GLU A N 1
ATOM 648 C CA . GLU A 1 84 ? 4.336 -4.497 -14.705 1.00 87.31 84 GLU A CA 1
ATOM 649 C C . GLU A 1 84 ? 3.274 -3.603 -15.358 1.00 87.31 84 GLU A C 1
ATOM 651 O O . GLU A 1 84 ? 3.333 -3.346 -16.563 1.00 87.31 84 GLU A O 1
ATOM 656 N N . LEU A 1 85 ? 2.358 -3.049 -14.556 1.00 87.12 85 LEU A N 1
ATOM 657 C CA . LEU A 1 85 ? 1.328 -2.141 -15.049 1.00 87.12 85 LEU A CA 1
ATOM 658 C C . LEU A 1 85 ? 1.935 -0.859 -15.632 1.00 87.12 85 LEU A C 1
ATOM 660 O O . LEU A 1 85 ? 1.551 -0.431 -16.719 1.00 87.12 85 LEU A O 1
ATOM 664 N N . GLY A 1 86 ? 2.911 -0.252 -14.954 1.00 87.94 86 GLY A N 1
ATOM 665 C CA . GLY A 1 86 ? 3.576 0.945 -15.464 1.00 87.94 86 GLY A CA 1
ATOM 666 C C . GLY A 1 86 ? 4.441 0.688 -16.696 1.00 87.94 86 GLY A C 1
ATOM 667 O O . GLY A 1 86 ? 4.513 1.540 -17.583 1.00 87.94 86 GLY A O 1
ATOM 668 N N . TYR A 1 87 ? 5.051 -0.495 -16.805 1.00 87.06 87 TYR A N 1
ATOM 669 C CA . TYR A 1 87 ? 5.762 -0.915 -18.008 1.00 87.06 87 TYR A CA 1
ATOM 670 C C . TYR A 1 87 ? 4.799 -1.071 -19.187 1.00 87.06 87 TYR A C 1
ATOM 672 O O . TYR A 1 87 ? 5.098 -0.573 -20.274 1.00 87.06 87 TYR A O 1
ATOM 680 N N . TYR A 1 88 ? 3.634 -1.690 -18.970 1.00 88.38 88 TYR A N 1
ATOM 681 C CA . TYR A 1 88 ? 2.585 -1.793 -19.981 1.00 88.38 88 TYR A CA 1
ATOM 682 C C . TYR A 1 88 ? 2.105 -0.409 -20.434 1.00 88.38 88 TYR A C 1
ATOM 684 O O . TYR A 1 88 ? 2.048 -0.146 -21.633 1.00 88.38 88 TYR A O 1
ATOM 692 N N . MET A 1 89 ? 1.858 0.514 -19.498 1.00 87.38 89 MET A N 1
ATOM 693 C CA . MET A 1 89 ? 1.465 1.892 -19.822 1.00 87.38 89 MET A CA 1
ATOM 694 C C . MET A 1 89 ? 2.511 2.630 -20.668 1.00 87.38 89 MET A C 1
ATOM 696 O O . MET A 1 89 ? 2.151 3.446 -21.512 1.00 87.38 89 MET A O 1
ATOM 700 N N . ARG A 1 90 ? 3.802 2.360 -20.447 1.00 87.38 90 ARG A N 1
ATOM 701 C CA . ARG A 1 90 ? 4.901 3.027 -21.157 1.00 87.38 90 ARG A CA 1
ATOM 702 C C . ARG A 1 90 ? 5.222 2.397 -22.512 1.00 87.38 90 ARG A C 1
ATOM 704 O O . ARG A 1 90 ? 5.597 3.114 -23.433 1.00 87.38 90 ARG A O 1
ATOM 711 N N . ASN A 1 91 ? 5.131 1.074 -22.622 1.00 86.19 91 ASN A N 1
ATOM 712 C CA . ASN A 1 91 ? 5.650 0.322 -23.769 1.00 86.19 91 ASN A CA 1
ATOM 713 C C . ASN A 1 91 ? 4.550 -0.358 -24.602 1.00 86.19 91 ASN A C 1
ATOM 715 O O . ASN A 1 91 ? 4.855 -0.924 -25.648 1.00 86.19 91 ASN A O 1
ATOM 719 N N . GLY A 1 92 ? 3.293 -0.350 -24.144 1.00 86.69 92 GLY A N 1
ATOM 720 C CA . GLY A 1 92 ? 2.155 -0.980 -24.826 1.00 86.69 92 GLY A CA 1
ATOM 721 C C . GLY A 1 92 ? 2.196 -2.512 -24.856 1.00 86.69 92 GLY A C 1
ATOM 722 O O . GLY A 1 92 ? 1.431 -3.137 -25.584 1.00 86.69 92 GLY A O 1
ATOM 723 N N . ARG A 1 93 ? 3.101 -3.135 -24.093 1.00 85.69 93 ARG A N 1
ATOM 724 C CA . ARG A 1 93 ? 3.295 -4.589 -24.032 1.00 85.69 93 ARG A CA 1
ATOM 725 C C . ARG A 1 93 ? 3.613 -5.030 -22.614 1.00 85.69 93 ARG A C 1
ATOM 727 O O . ARG A 1 93 ? 4.219 -4.284 -21.849 1.00 85.69 93 ARG A O 1
ATOM 734 N N . TRP A 1 94 ? 3.212 -6.250 -22.283 1.00 84.00 94 TRP A N 1
ATOM 735 C CA . TRP A 1 94 ? 3.470 -6.847 -20.977 1.00 84.00 94 TRP A CA 1
ATOM 736 C C . TRP A 1 94 ? 4.935 -7.261 -20.833 1.00 84.00 94 TRP A C 1
ATOM 738 O O . TRP A 1 94 ? 5.590 -7.652 -21.810 1.00 84.00 94 TRP A O 1
ATOM 748 N N . LEU A 1 95 ? 5.444 -7.161 -19.604 1.00 75.56 95 LEU A N 1
ATOM 749 C CA . LEU A 1 95 ? 6.793 -7.592 -19.266 1.00 75.56 95 LEU A CA 1
ATOM 750 C C . LEU A 1 95 ? 6.820 -9.126 -19.323 1.00 75.56 95 LEU A C 1
ATOM 752 O O . LEU A 1 95 ? 6.232 -9.795 -18.487 1.00 75.56 95 LEU A O 1
ATOM 756 N N . THR A 1 96 ? 7.444 -9.689 -20.354 1.00 68.81 96 THR A N 1
ATOM 757 C CA . THR A 1 96 ? 7.451 -11.144 -20.601 1.00 68.81 96 THR A CA 1
ATOM 758 C C . THR A 1 96 ? 8.607 -11.847 -19.880 1.00 68.81 96 THR A C 1
ATOM 760 O O . THR A 1 96 ? 8.488 -13.016 -19.531 1.00 68.81 96 THR A O 1
ATOM 763 N N . ASP A 1 97 ? 9.673 -11.106 -19.555 1.00 64.31 97 ASP A N 1
ATOM 764 C CA . ASP A 1 97 ? 10.849 -11.577 -18.813 1.00 64.31 97 ASP A CA 1
ATOM 765 C C . ASP A 1 97 ? 10.830 -11.087 -17.356 1.00 64.31 97 ASP A C 1
ATOM 767 O O . ASP A 1 97 ? 11.675 -10.298 -16.916 1.00 64.31 97 ASP A O 1
ATOM 771 N N . VAL A 1 98 ? 9.839 -11.531 -16.581 1.00 62.84 98 VAL A N 1
ATOM 772 C CA . VAL A 1 98 ? 9.737 -11.203 -15.150 1.00 62.84 98 VAL A CA 1
ATOM 773 C C . VAL A 1 98 ? 10.700 -12.078 -14.341 1.00 62.84 98 VAL A C 1
ATOM 775 O O . VAL A 1 98 ? 10.301 -13.008 -13.645 1.00 62.84 98 VAL A O 1
ATOM 778 N N . ASN A 1 99 ? 12.000 -11.797 -14.418 1.00 67.31 99 ASN A N 1
ATOM 779 C CA . ASN A 1 99 ? 12.965 -12.376 -13.486 1.00 67.31 99 ASN A CA 1
ATOM 780 C C . ASN A 1 99 ? 13.122 -11.437 -12.282 1.00 67.31 99 ASN A C 1
ATOM 782 O O . ASN A 1 99 ? 13.566 -10.297 -12.436 1.00 67.31 99 ASN A O 1
ATOM 786 N N . LEU A 1 100 ? 12.772 -11.913 -11.082 1.00 62.00 100 LEU A N 1
ATOM 787 C CA . LEU A 1 100 ? 12.856 -11.140 -9.834 1.00 62.00 100 LEU A CA 1
ATOM 788 C C . LEU A 1 100 ? 14.259 -10.535 -9.645 1.00 62.00 100 LEU A C 1
ATOM 790 O O . LEU A 1 100 ? 14.382 -9.378 -9.253 1.00 62.00 100 LEU A O 1
ATOM 794 N N . ASN A 1 101 ? 15.320 -11.251 -10.027 1.00 61.91 101 ASN A N 1
ATOM 795 C CA . ASN A 1 101 ? 16.691 -10.742 -9.926 1.00 61.91 101 ASN A CA 1
ATOM 796 C C . ASN A 1 101 ? 16.957 -9.542 -10.846 1.00 61.91 101 ASN A C 1
ATOM 798 O O . ASN A 1 101 ? 17.683 -8.625 -10.470 1.00 61.91 101 ASN A O 1
ATOM 802 N N . THR A 1 102 ? 16.341 -9.502 -12.026 1.00 61.38 102 THR A N 1
ATOM 803 C CA . THR A 1 102 ? 16.499 -8.394 -12.978 1.00 61.38 102 THR A CA 1
ATOM 804 C C . THR A 1 102 ? 15.615 -7.209 -12.595 1.00 61.38 102 THR A C 1
ATOM 806 O O . THR A 1 102 ? 16.057 -6.066 -12.675 1.00 61.38 102 THR A O 1
ATOM 809 N N . VAL A 1 103 ? 14.392 -7.470 -12.118 1.00 62.50 103 VAL A N 1
ATOM 810 C CA . VAL A 1 103 ? 13.442 -6.438 -11.670 1.00 62.50 103 VAL A CA 1
ATOM 811 C C . VAL A 1 103 ? 13.961 -5.719 -10.423 1.00 62.50 103 VAL A C 1
ATOM 813 O O . VAL A 1 103 ? 13.981 -4.490 -10.391 1.00 62.50 103 VAL A O 1
ATOM 816 N N . PHE A 1 104 ? 14.435 -6.469 -9.422 1.00 63.75 104 PHE A N 1
ATOM 817 C CA . PHE A 1 104 ? 14.980 -5.888 -8.193 1.00 63.75 104 PHE A CA 1
ATOM 818 C C . PHE A 1 104 ? 16.436 -5.420 -8.344 1.00 63.75 104 PHE A C 1
ATOM 820 O O . PHE A 1 104 ? 16.823 -4.445 -7.706 1.00 63.75 104 PHE A O 1
ATOM 827 N N . GLY A 1 105 ? 17.232 -6.032 -9.230 1.00 63.16 105 GLY A N 1
ATOM 828 C CA . GLY A 1 105 ? 18.590 -5.571 -9.550 1.00 63.16 105 GLY A CA 1
ATOM 829 C C . GLY A 1 105 ? 18.625 -4.261 -10.345 1.00 63.16 105 GLY A C 1
ATOM 830 O O . GLY A 1 105 ? 19.582 -3.499 -10.242 1.00 63.16 105 GLY A O 1
ATOM 831 N N . GLN A 1 106 ? 17.560 -3.961 -11.096 1.00 67.00 106 GLN A N 1
ATOM 832 C CA . GLN A 1 106 ? 17.385 -2.712 -11.845 1.00 67.00 106 GLN A CA 1
ATOM 833 C C . GLN A 1 106 ? 16.337 -1.782 -11.216 1.00 67.00 106 GLN A C 1
ATOM 835 O O . GLN A 1 106 ? 15.834 -0.878 -11.879 1.00 67.00 106 GLN A O 1
ATOM 840 N N . LEU A 1 107 ? 16.011 -1.958 -9.931 1.00 66.75 107 LEU A N 1
ATOM 841 C CA . LEU A 1 107 ? 14.979 -1.172 -9.244 1.00 66.75 107 LEU A CA 1
ATOM 842 C C . LEU A 1 107 ? 15.061 0.349 -9.503 1.00 66.75 107 LEU A C 1
ATOM 844 O O . LEU A 1 107 ? 14.0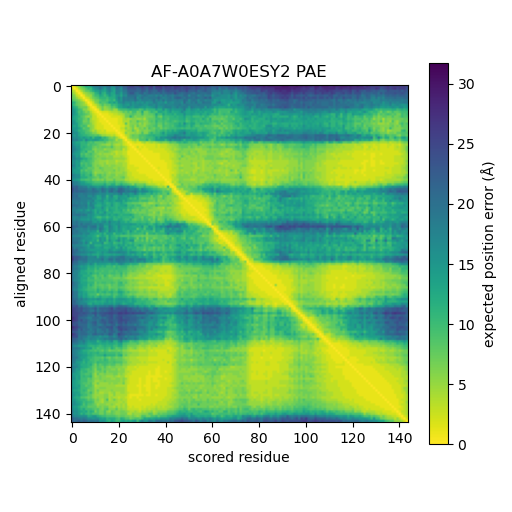15 0.947 -9.758 1.00 66.75 107 LEU A O 1
ATOM 848 N N . PRO A 1 108 ? 16.254 0.990 -9.511 1.00 67.88 108 PRO A N 1
ATOM 849 C CA . PRO A 1 108 ? 16.363 2.425 -9.768 1.00 67.88 108 PRO A CA 1
ATOM 850 C C . PRO A 1 108 ? 15.880 2.842 -11.163 1.00 67.88 108 PRO A C 1
ATOM 852 O O . PRO A 1 108 ? 15.250 3.887 -11.299 1.00 67.88 108 PRO A O 1
ATOM 855 N N . SER A 1 109 ? 16.121 2.034 -12.201 1.00 69.00 109 SER A N 1
ATOM 856 C CA . SER A 1 109 ? 15.643 2.336 -13.558 1.00 69.00 109 SER A CA 1
ATOM 857 C C . SER A 1 109 ? 14.160 2.001 -13.747 1.00 69.00 109 SER A C 1
ATOM 859 O O . SER A 1 109 ? 13.509 2.563 -14.627 1.00 69.00 109 SER A O 1
ATOM 861 N N . ARG A 1 110 ? 13.606 1.145 -12.880 1.00 75.88 110 ARG A N 1
ATOM 862 C CA . ARG A 1 110 ? 12.195 0.724 -12.862 1.00 75.88 110 ARG A CA 1
ATOM 863 C C . ARG A 1 110 ? 11.311 1.577 -11.942 1.00 75.88 110 ARG A C 1
ATOM 865 O O . ARG A 1 110 ? 10.098 1.389 -11.916 1.00 75.88 110 ARG A O 1
ATOM 872 N N . LEU A 1 111 ? 11.880 2.562 -11.238 1.00 80.50 111 LEU A N 1
ATOM 873 C CA . LEU A 1 111 ? 11.155 3.490 -10.356 1.00 80.50 111 LEU A CA 1
ATOM 874 C C . LEU A 1 111 ? 10.029 4.244 -11.065 1.00 80.50 111 LEU A C 1
ATOM 876 O O . LEU A 1 111 ? 8.965 4.441 -10.486 1.00 80.50 111 LEU A O 1
ATOM 880 N N . ILE A 1 112 ? 10.256 4.662 -12.312 1.00 81.06 112 ILE A N 1
ATOM 881 C CA . ILE A 1 112 ? 9.247 5.381 -13.101 1.00 81.06 112 ILE A CA 1
ATOM 882 C C . ILE A 1 112 ? 8.073 4.458 -13.427 1.00 81.06 112 ILE A C 1
ATOM 884 O O . ILE A 1 112 ? 6.923 4.874 -13.349 1.00 81.06 112 ILE A O 1
ATOM 888 N N . GLU A 1 113 ? 8.353 3.201 -13.764 1.00 86.44 113 GLU A N 1
ATOM 889 C CA . GLU A 1 113 ? 7.326 2.202 -14.063 1.00 86.44 113 GLU A CA 1
ATOM 890 C C . GLU A 1 113 ? 6.539 1.865 -12.794 1.00 86.44 113 GLU A C 1
ATOM 892 O O . GLU A 1 113 ? 5.313 1.910 -12.809 1.00 86.44 113 GLU A O 1
ATOM 897 N N . TRP A 1 114 ? 7.215 1.677 -11.657 1.00 86.25 114 TRP A N 1
ATOM 898 C CA . TRP A 1 114 ? 6.529 1.540 -10.372 1.00 86.25 114 TRP A CA 1
ATOM 899 C C . TRP A 1 114 ? 5.651 2.764 -10.087 1.00 86.25 114 TRP A C 1
ATOM 901 O O . TRP A 1 114 ? 4.468 2.608 -9.792 1.00 86.25 114 TRP A O 1
ATOM 911 N N . LEU A 1 115 ? 6.176 3.984 -10.229 1.00 85.75 115 LEU A N 1
ATOM 912 C CA . LEU A 1 115 ? 5.404 5.198 -9.975 1.00 85.75 115 LEU A CA 1
ATOM 913 C C . LEU A 1 115 ? 4.145 5.244 -10.850 1.00 85.75 115 LEU A C 1
ATOM 915 O O . LEU A 1 115 ? 3.053 5.425 -10.317 1.00 85.75 115 LEU A O 1
ATOM 919 N N . LEU A 1 116 ? 4.276 4.993 -12.155 1.00 86.06 116 LEU A N 1
ATOM 920 C CA . LEU A 1 116 ? 3.152 4.980 -13.092 1.00 86.06 116 LEU A CA 1
ATOM 921 C C . LEU A 1 116 ? 2.093 3.938 -12.723 1.00 86.06 116 LEU A C 1
ATOM 923 O O . LEU A 1 116 ? 0.918 4.284 -12.627 1.00 86.06 116 LEU A O 1
ATOM 927 N N . GLY A 1 117 ? 2.485 2.690 -12.450 1.00 88.12 117 GLY A N 1
ATOM 928 C CA . GLY A 1 117 ? 1.514 1.670 -12.052 1.00 88.12 117 GLY A CA 1
ATOM 929 C C . GLY A 1 117 ? 0.894 1.949 -10.684 1.00 88.12 117 GLY A C 1
ATOM 930 O O . GLY A 1 117 ? -0.302 1.737 -10.491 1.00 88.12 117 GLY A O 1
ATOM 931 N N . SER A 1 118 ? 1.661 2.510 -9.743 1.00 89.44 118 SER A N 1
ATOM 932 C CA . SER A 1 118 ? 1.156 2.858 -8.412 1.00 89.44 118 SER A CA 1
ATOM 933 C C . SER A 1 118 ? 0.072 3.937 -8.447 1.00 89.44 118 SER A C 1
ATOM 935 O O . SER A 1 118 ? -0.815 3.901 -7.602 1.00 89.44 118 SER A O 1
ATOM 937 N N . LEU A 1 119 ? 0.048 4.829 -9.447 1.00 88.06 119 LEU A N 1
ATOM 938 C CA . LEU A 1 119 ? -1.032 5.818 -9.601 1.00 88.06 119 LEU A CA 1
ATOM 939 C C . LEU A 1 119 ? -2.410 5.172 -9.807 1.00 88.06 119 LEU A C 1
ATOM 941 O O . LEU A 1 119 ? -3.420 5.787 -9.477 1.00 88.06 119 LEU A O 1
ATOM 945 N N . ILE A 1 120 ? -2.452 3.938 -10.315 1.00 90.69 120 ILE A N 1
ATOM 946 C CA . ILE A 1 120 ? -3.682 3.160 -10.508 1.00 90.69 120 ILE A CA 1
ATOM 947 C C . ILE A 1 120 ? -3.857 2.150 -9.369 1.00 90.69 120 ILE A C 1
ATOM 949 O O . ILE A 1 120 ? -4.929 2.054 -8.772 1.00 90.69 120 ILE A O 1
ATOM 953 N N . VAL A 1 121 ? -2.798 1.415 -9.023 1.00 89.56 121 VAL A N 1
ATOM 954 C CA . VAL A 1 121 ? -2.860 0.357 -8.003 1.00 89.56 121 VAL A CA 1
ATOM 955 C C . VAL A 1 121 ? -3.119 0.936 -6.611 1.00 89.56 121 VAL A C 1
ATOM 957 O O . VAL A 1 121 ? -3.923 0.380 -5.866 1.00 89.56 121 VAL A O 1
ATOM 960 N N . ALA A 1 122 ? -2.500 2.066 -6.252 1.00 88.81 122 ALA A N 1
ATOM 961 C CA . ALA A 1 122 ? -2.642 2.674 -4.930 1.00 88.81 122 ALA A CA 1
ATOM 962 C C . ALA A 1 122 ? -4.083 3.104 -4.600 1.00 88.81 122 ALA A C 1
ATOM 964 O O . ALA A 1 122 ? -4.553 2.723 -3.526 1.00 88.81 122 ALA A O 1
ATOM 965 N N . PRO A 1 123 ? -4.823 3.850 -5.450 1.00 90.38 123 PRO A N 1
ATOM 966 C CA . PRO A 1 123 ? -6.206 4.216 -5.138 1.00 90.38 123 PRO A CA 1
ATOM 967 C C . PRO A 1 123 ? -7.142 3.004 -5.092 1.00 90.38 123 PRO A C 1
ATOM 969 O O . PRO A 1 123 ? -7.994 2.941 -4.206 1.00 90.38 123 PRO A O 1
ATOM 972 N N . ILE A 1 124 ? -6.963 2.018 -5.979 1.00 91.38 124 ILE A N 1
ATOM 973 C CA . ILE A 1 124 ? -7.769 0.787 -5.972 1.00 91.38 124 ILE A CA 1
ATOM 974 C C . ILE A 1 124 ? -7.518 0.003 -4.681 1.00 91.38 124 ILE A C 1
ATOM 976 O O . ILE A 1 124 ? -8.462 -0.339 -3.969 1.00 91.38 124 ILE A O 1
ATOM 980 N N . ALA A 1 125 ? -6.252 -0.231 -4.332 1.00 87.25 125 ALA A N 1
ATOM 981 C CA . ALA A 1 125 ? -5.884 -0.929 -3.107 1.00 87.25 125 ALA A CA 1
ATOM 982 C C . ALA A 1 125 ? -6.372 -0.176 -1.860 1.00 87.25 125 ALA A C 1
ATOM 984 O O . ALA A 1 125 ? -6.940 -0.784 -0.955 1.00 87.25 125 ALA A O 1
ATOM 985 N N . ALA A 1 126 ? -6.217 1.150 -1.824 1.00 88.31 126 ALA A N 1
ATOM 986 C CA . ALA A 1 126 ? -6.699 1.986 -0.731 1.00 88.31 126 ALA A CA 1
ATOM 987 C C . ALA A 1 126 ? -8.216 1.878 -0.545 1.00 88.31 126 ALA A C 1
ATOM 989 O O . ALA A 1 126 ? -8.683 1.736 0.587 1.00 88.31 126 ALA A O 1
ATOM 990 N N . LEU A 1 127 ? -8.980 1.897 -1.640 1.00 90.94 127 LEU A N 1
ATOM 991 C CA . LEU A 1 127 ? -10.429 1.738 -1.600 1.00 90.94 127 LEU A CA 1
ATOM 992 C C . LEU A 1 127 ? -10.822 0.345 -1.094 1.00 90.94 127 LEU A C 1
ATOM 994 O O . LEU A 1 127 ? -11.623 0.242 -0.167 1.00 90.94 127 LEU A O 1
ATOM 998 N N . LEU A 1 128 ? -10.223 -0.716 -1.646 1.00 90.00 128 LEU A N 1
ATOM 999 C CA . LEU A 1 128 ? -10.501 -2.099 -1.249 1.00 90.00 128 LEU A CA 1
ATOM 1000 C C . LEU A 1 128 ? -10.209 -2.330 0.237 1.00 90.00 128 LEU A C 1
ATOM 1002 O O . LEU A 1 128 ? -11.071 -2.806 0.975 1.00 90.00 128 LEU A O 1
ATOM 1006 N N . ILE A 1 129 ? -9.022 -1.936 0.702 1.00 86.31 129 ILE A N 1
ATOM 1007 C CA . ILE A 1 129 ? -8.640 -2.079 2.110 1.00 86.31 129 ILE A CA 1
ATOM 1008 C C . ILE A 1 129 ? -9.525 -1.210 3.009 1.00 86.31 129 ILE A C 1
ATOM 1010 O O . ILE A 1 129 ? -9.949 -1.664 4.073 1.00 86.31 129 ILE A O 1
ATOM 1014 N N . GLY A 1 130 ? -9.861 0.010 2.581 1.00 85.88 130 GLY A N 1
ATOM 1015 C CA . GLY A 1 130 ? -10.806 0.874 3.284 1.00 85.88 130 GLY A CA 1
ATOM 1016 C C . GLY A 1 130 ? -12.168 0.206 3.484 1.00 85.88 130 GLY A C 1
ATOM 1017 O O . GLY A 1 130 ? -12.667 0.171 4.609 1.00 85.88 130 GLY A O 1
ATOM 1018 N N . ILE A 1 131 ? -12.739 -0.385 2.429 1.00 89.00 131 ILE A N 1
ATOM 1019 C CA . ILE A 1 131 ? -14.027 -1.097 2.471 1.00 89.00 131 ILE A CA 1
ATOM 1020 C C . ILE A 1 131 ? -13.952 -2.324 3.383 1.00 89.00 131 ILE A C 1
ATOM 1022 O O . ILE A 1 131 ? -14.844 -2.520 4.213 1.00 89.00 131 ILE A O 1
ATOM 1026 N N . ILE A 1 132 ? -12.890 -3.128 3.276 1.00 87.56 132 ILE A N 1
ATOM 1027 C CA . ILE A 1 132 ? -12.692 -4.321 4.113 1.00 87.56 132 ILE A CA 1
ATOM 1028 C C . ILE A 1 132 ? -12.641 -3.926 5.590 1.00 87.56 132 ILE A C 1
ATOM 1030 O O . ILE A 1 132 ? -13.358 -4.493 6.416 1.00 87.56 132 ILE A O 1
ATOM 1034 N N . VAL A 1 133 ? -11.837 -2.915 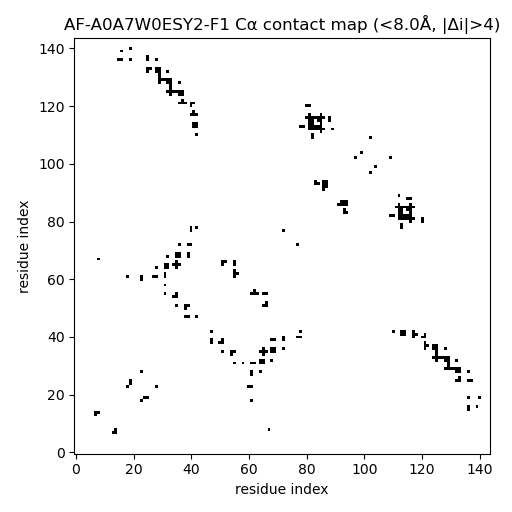5.930 1.00 85.88 133 VAL A N 1
ATOM 1035 C CA . VAL A 1 133 ? -11.699 -2.442 7.312 1.00 85.88 133 VAL A CA 1
ATOM 1036 C C . VAL A 1 133 ? -12.991 -1.806 7.814 1.00 85.88 133 VAL A C 1
ATOM 1038 O O . VAL A 1 133 ? -13.356 -2.037 8.965 1.00 85.88 133 VAL A O 1
ATOM 1041 N N . PHE A 1 134 ? -13.702 -1.042 6.981 1.00 87.69 134 PHE A N 1
ATOM 1042 C CA . PHE A 1 134 ? -15.001 -0.481 7.3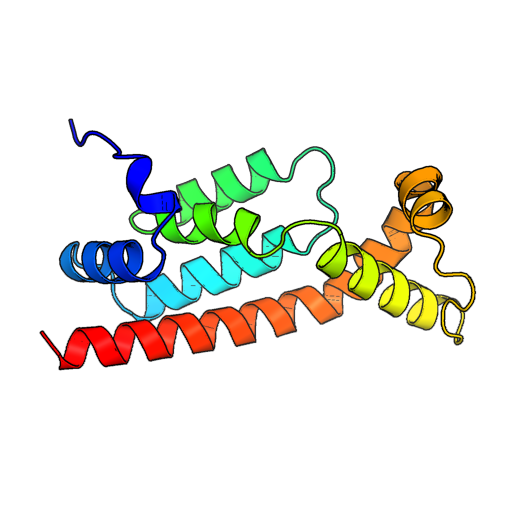47 1.00 87.69 134 PHE A CA 1
ATOM 1043 C C . PHE A 1 134 ? -16.004 -1.584 7.677 1.00 87.69 134 PHE A C 1
ATOM 1045 O O . PHE A 1 134 ? -16.615 -1.551 8.741 1.00 87.69 134 PHE A O 1
ATOM 1052 N N . SER A 1 135 ? -16.126 -2.577 6.797 1.00 87.19 135 SER A N 1
ATOM 1053 C CA . SER A 1 135 ? -17.074 -3.684 6.940 1.00 87.19 135 SER A CA 1
ATOM 1054 C C . SER A 1 135 ? -16.768 -4.509 8.186 1.00 87.19 135 SER A C 1
ATOM 1056 O O . SER A 1 135 ? -17.644 -4.713 9.023 1.00 87.19 135 SER A O 1
ATOM 1058 N N . ALA A 1 136 ? -15.500 -4.884 8.385 1.00 84.75 136 ALA A N 1
ATOM 1059 C CA . ALA A 1 136 ? -15.066 -5.580 9.592 1.00 84.75 136 ALA A CA 1
ATOM 1060 C C . ALA A 1 136 ? -15.351 -4.753 10.858 1.00 84.75 136 ALA A C 1
ATOM 1062 O O . ALA A 1 136 ? -15.840 -5.277 11.856 1.00 84.75 136 ALA A O 1
ATOM 1063 N N . ALA A 1 137 ? -15.091 -3.443 10.817 1.00 84.25 137 ALA A N 1
ATOM 1064 C CA . ALA A 1 137 ? -15.339 -2.557 11.946 1.00 84.25 137 ALA A CA 1
ATOM 1065 C C . ALA A 1 137 ? -16.836 -2.389 12.269 1.00 84.25 137 ALA A C 1
ATOM 1067 O O . ALA A 1 137 ? -17.180 -2.223 13.437 1.00 84.25 137 ALA A O 1
ATOM 1068 N N . GLN A 1 138 ? -17.716 -2.428 11.263 1.00 85.62 138 GLN A N 1
ATOM 1069 C CA . GLN A 1 138 ? -19.170 -2.397 11.456 1.00 85.62 138 GLN A CA 1
ATOM 1070 C C . GLN A 1 138 ? -19.676 -3.688 12.101 1.00 85.62 138 GLN A C 1
ATOM 1072 O O . GLN A 1 138 ? -20.406 -3.613 13.086 1.00 85.62 138 GLN A O 1
ATOM 1077 N N . ILE A 1 139 ? -19.233 -4.850 11.611 1.00 85.31 139 ILE A N 1
ATOM 1078 C CA . ILE A 1 139 ? -19.618 -6.161 12.161 1.00 85.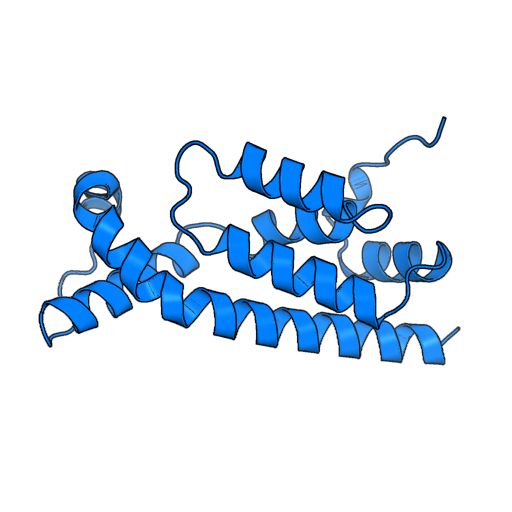31 139 ILE A CA 1
ATOM 1079 C C . ILE A 1 139 ? -19.258 -6.235 13.651 1.00 85.31 139 ILE A C 1
ATOM 1081 O O . ILE A 1 139 ? -20.111 -6.502 14.492 1.00 85.31 139 ILE A O 1
ATOM 1085 N N . PHE A 1 140 ? -18.023 -5.877 14.013 1.00 80.50 140 PHE A N 1
ATOM 1086 C CA . PHE A 1 140 ? -17.584 -5.911 15.413 1.00 80.50 140 PHE A CA 1
ATOM 1087 C C . PHE A 1 140 ? -18.233 -4.858 16.316 1.00 80.50 140 PHE A C 1
ATOM 1089 O O . PHE A 1 140 ? -18.168 -4.996 17.536 1.00 80.50 140 PHE A O 1
ATOM 1096 N N . ARG A 1 141 ? -18.824 -3.801 15.749 1.00 77.31 141 ARG A N 1
ATOM 1097 C CA . ARG A 1 141 ? -19.606 -2.823 16.514 1.00 77.31 141 ARG A CA 1
ATOM 1098 C C . ARG A 1 141 ? -21.020 -3.325 16.801 1.00 77.31 141 ARG A C 1
ATOM 1100 O O . ARG A 1 141 ? -21.585 -2.909 17.796 1.00 77.31 141 ARG A O 1
ATOM 1107 N N . GLN A 1 142 ? -21.590 -4.163 15.937 1.00 68.94 142 GLN A N 1
ATOM 1108 C CA . GLN A 1 142 ? -22.917 -4.749 16.155 1.00 68.94 142 GLN A CA 1
ATOM 1109 C C . GLN A 1 142 ? -22.884 -5.893 17.178 1.00 68.94 142 GLN A C 1
ATOM 1111 O O . GLN A 1 142 ? -23.860 -6.100 17.887 1.00 68.94 142 GLN A O 1
ATOM 1116 N N . GLU A 1 143 ? -21.761 -6.613 17.280 1.00 61.53 143 GLU A N 1
ATOM 1117 C CA . GLU A 1 143 ? -21.555 -7.681 18.274 1.00 61.53 143 GLU A CA 1
ATOM 1118 C C . GLU A 1 143 ? -21.412 -7.184 19.728 1.00 61.53 143 GLU A C 1
ATOM 1120 O O . GLU A 1 143 ? -21.344 -8.007 20.642 1.00 61.53 143 GLU A O 1
ATOM 1125 N N . ASN A 1 144 ? -21.274 -5.876 19.958 1.00 51.00 144 ASN A N 1
ATOM 1126 C CA . ASN A 1 144 ? -20.776 -5.310 21.213 1.00 51.00 144 ASN A CA 1
ATOM 1127 C C . ASN A 1 144 ? -21.624 -4.131 21.688 1.00 51.00 144 ASN A C 1
ATOM 1129 O O . ASN A 1 144 ? -21.555 -3.859 22.906 1.00 51.00 144 ASN A O 1
#

Radius of gyration: 17.04 Å; Cα contacts (8 Å, |Δi|>4): 164; chains: 1; bounding box: 42×26×55 Å

pLDDT: mean 73.53, std 12.16, range [36.94, 91.38]

Secondary structure (DSSP, 8-state):
-----GGGGG-HHHHHHHHHHTT--HHHHHHHHHHHHHHHHS--TTTHHHHHHHHHHHTGGGHHHHHHHHHHS-TTHHHHHHHHHHHHHHHSS--S---HHHHHHTHHHHHHHHHHHHHHHHHHHHHHHHHHHHHHHHHHHHT-

Solvent-accessible surface area (backbone atoms only — not comparable to full-atom values): 7823 Å² total; per-residue (Å²): 134,86,80,82,68,74,77,46,76,81,35,68,69,61,41,51,57,51,43,48,73,70,72,47,54,37,67,58,52,9,49,32,33,14,54,26,34,32,61,50,50,44,77,42,90,87,47,44,69,58,51,52,48,50,52,24,63,74,49,59,96,41,29,68,55,21,64,52,36,52,69,72,53,43,81,67,59,58,58,48,55,15,28,41,49,13,38,24,75,75,67,78,44,75,74,83,82,81,44,68,68,58,56,65,72,40,38,82,81,40,44,62,23,22,44,54,15,18,71,57,51,14,60,53,49,10,50,52,48,15,51,52,44,26,52,54,39,49,54,61,56,74,78,104

Sequence (144 aa):
KKQVDFSLIRHPVKLLKRLLKENASPGGLAMSAAVGTFFAVLPLISIHTLVIAYVATRLHRKKIMALNIQHLCMPPFVPLICIELGYYMRNGRWLTDVNLNTVFGQLPSRLIEWLLGSLIVAPIAALLIGIIVFSAAQIFRQEN

Foldseek 3Di:
DDDDDPVCLPPVLVVLLVLVVVVDDLQLLLVLQLVLLLLLLAPPVPCSVVVLVVSLVVSPSNSSSSVSVNVVSDPDPSQLQQLQQLCCVVPVDGDPPPDVCVCVVCVVVSNSSSNRSSVVVSNVRSNVRSVVSSVSSVVSVVVD